Protein AF-A0A223EC20-F1 (afdb_monomer)

Solvent-accessible surface area (backbone atoms only — not comparable to full-atom values): 9822 Å² total; per-residue (Å²): 144,86,86,81,91,84,89,85,84,91,72,80,84,70,52,71,67,56,51,50,55,49,51,53,52,49,52,54,47,51,51,55,50,51,55,50,50,56,56,47,43,77,74,43,95,61,100,62,90,80,78,73,51,71,68,56,50,45,50,52,52,50,51,45,29,66,77,69,66,42,74,90,42,52,74,58,51,26,59,70,73,72,44,59,66,64,60,47,53,51,52,58,69,44,44,65,57,51,51,53,52,48,55,51,50,51,54,50,38,51,53,50,49,54,54,32,57,75,58,70,63,74,60,54,45,67,54,50,36,53,47,31,44,72,79,62,72,42,87,62,58,50,69,57,47,45,54,41,53,58,51,55,52,75,77,38,100,80,64,83,81,122

Structure (mmCIF, N/CA/C/O backbone):
data_AF-A0A223EC20-F1
#
_entry.id   AF-A0A223EC20-F1
#
loop_
_atom_site.group_PDB
_atom_site.id
_atom_site.type_symbol
_atom_site.label_atom_id
_atom_site.label_alt_id
_atom_site.label_comp_id
_atom_site.label_asym_id
_atom_site.label_entity_id
_atom_site.label_seq_id
_atom_site.pdbx_PDB_ins_code
_atom_site.Cartn_x
_atom_site.Cartn_y
_atom_site.Cartn_z
_atom_site.occupancy
_atom_site.B_iso_or_equiv
_atom_site.auth_seq_id
_atom_site.auth_comp_id
_atom_site.auth_asym_id
_atom_site.auth_atom_id
_atom_site.pdbx_PDB_model_num
ATOM 1 N N . MET A 1 1 ? -43.058 30.779 20.406 1.00 42.06 1 MET A N 1
ATOM 2 C CA . MET A 1 1 ? -41.909 30.332 21.219 1.00 42.06 1 MET A CA 1
ATOM 3 C C . MET A 1 1 ? -42.209 28.963 21.813 1.00 42.06 1 MET A C 1
ATOM 5 O O . MET A 1 1 ? -42.224 28.828 23.019 1.00 42.06 1 MET A O 1
ATOM 9 N N . GLU A 1 2 ? -42.458 27.958 20.975 1.00 39.56 2 GLU A N 1
ATOM 10 C CA . GLU A 1 2 ? -42.585 26.555 21.397 1.00 39.56 2 GLU A CA 1
ATOM 11 C C . GLU A 1 2 ? -42.243 25.707 20.169 1.00 39.56 2 GLU A C 1
ATOM 13 O O . GLU A 1 2 ? -43.101 25.468 19.323 1.00 39.56 2 GLU A O 1
ATOM 18 N N . LYS A 1 3 ? -40.950 25.419 19.981 1.00 35.94 3 LYS A N 1
ATOM 19 C CA . LYS A 1 3 ? -40.409 24.394 19.061 1.00 35.94 3 LYS A CA 1
ATOM 20 C C . LYS A 1 3 ? -38.890 24.222 19.232 1.00 35.94 3 LYS A C 1
ATOM 22 O O . LYS A 1 3 ? -38.165 23.962 18.282 1.00 35.94 3 LYS A O 1
ATOM 27 N N . GLU A 1 4 ? -38.417 24.353 20.463 1.00 43.59 4 GLU A N 1
ATOM 28 C CA . GLU A 1 4 ? -37.195 23.688 20.920 1.00 43.59 4 GLU A CA 1
ATOM 29 C C . GLU A 1 4 ? -37.656 22.565 21.862 1.00 43.59 4 GLU A C 1
ATOM 31 O O . GLU A 1 4 ? -38.749 22.669 22.410 1.00 43.59 4 GLU A O 1
ATOM 36 N N . VAL A 1 5 ? -36.845 21.522 22.069 1.00 46.66 5 VAL A N 1
ATOM 37 C CA . VAL A 1 5 ? -37.071 20.375 22.993 1.00 46.66 5 VAL A CA 1
ATOM 38 C C . VAL A 1 5 ? -37.522 19.036 22.361 1.00 46.66 5 VAL A C 1
ATOM 40 O O . VAL A 1 5 ? -38.047 18.181 23.061 1.00 46.66 5 VAL A O 1
ATOM 43 N N . GLN A 1 6 ? -37.206 18.732 21.091 1.00 40.41 6 GLN A N 1
ATOM 44 C CA . GLN A 1 6 ? -37.430 17.358 20.582 1.00 40.41 6 GLN A CA 1
ATOM 45 C C . GLN A 1 6 ? -36.296 16.679 19.796 1.00 40.41 6 GLN A C 1
ATOM 47 O O . GLN A 1 6 ? -36.569 15.709 19.103 1.00 40.41 6 GLN A O 1
ATOM 52 N N . ASP A 1 7 ? -35.034 17.092 19.961 1.00 37.34 7 ASP A N 1
ATOM 53 C CA . ASP A 1 7 ? -33.874 16.355 19.402 1.00 37.34 7 ASP A CA 1
ATOM 54 C C . ASP A 1 7 ? -32.851 15.911 20.465 1.00 37.34 7 ASP A C 1
ATOM 56 O O . ASP A 1 7 ? -31.685 15.628 20.186 1.00 37.34 7 ASP A O 1
ATOM 60 N N . ALA A 1 8 ? -33.296 15.782 21.714 1.00 45.25 8 ALA A N 1
ATOM 61 C CA . ALA A 1 8 ? -32.546 15.110 22.765 1.00 45.25 8 ALA A CA 1
ATOM 62 C C . ALA A 1 8 ? -33.248 13.791 23.099 1.00 45.25 8 ALA A C 1
ATOM 64 O O . ALA A 1 8 ? -34.252 13.810 23.794 1.00 45.25 8 ALA A O 1
ATOM 65 N N . LEU A 1 9 ? -32.747 12.673 22.561 1.00 44.28 9 LEU A N 1
ATOM 66 C CA . LEU A 1 9 ? -32.641 11.341 23.191 1.00 44.28 9 LEU A CA 1
ATOM 67 C C . LEU A 1 9 ? -32.472 10.255 22.107 1.00 44.28 9 LEU A C 1
ATOM 69 O O . LEU A 1 9 ? -33.407 9.570 21.709 1.00 44.28 9 LEU A O 1
ATOM 73 N N . SER A 1 10 ? -31.231 10.036 21.669 1.00 41.44 10 SER A N 1
ATOM 74 C CA . SER A 1 10 ? -30.819 8.728 21.141 1.00 41.44 10 SER A CA 1
ATOM 75 C C . SER A 1 10 ? -29.323 8.495 21.377 1.00 41.44 10 SER A C 1
ATOM 77 O O . SER A 1 10 ? -28.537 8.297 20.450 1.00 41.44 10 SER A O 1
ATOM 79 N N . SER A 1 11 ? -28.903 8.498 22.641 1.00 46.38 11 SER A N 1
ATOM 80 C CA . SER A 1 11 ? -27.595 7.982 23.046 1.00 46.38 11 SER A CA 1
ATOM 81 C C . SER A 1 11 ? -27.784 7.024 24.221 1.00 46.38 11 SER A C 1
ATOM 83 O O . SER A 1 11 ? -28.072 7.419 25.345 1.00 46.38 11 SER A O 1
ATOM 85 N N . LYS A 1 12 ? -27.653 5.716 23.960 1.00 53.66 12 LYS A N 1
ATOM 86 C CA . LYS A 1 12 ? -27.523 4.725 25.038 1.00 53.66 12 LYS A CA 1
ATOM 87 C C . LYS A 1 12 ? -26.340 5.138 25.930 1.00 53.66 12 LYS A C 1
ATOM 89 O O . LYS A 1 12 ? -25.293 5.474 25.362 1.00 53.66 12 LYS A O 1
ATOM 94 N N . PRO A 1 13 ? -26.454 5.089 27.270 1.00 48.38 13 PRO A N 1
ATOM 95 C CA . PRO A 1 13 ? -25.314 5.318 28.145 1.00 48.38 13 PRO A CA 1
ATOM 96 C C . PRO A 1 13 ? -24.261 4.261 27.813 1.00 48.38 13 PRO A C 1
ATOM 98 O O . PRO A 1 13 ? -24.486 3.061 27.961 1.00 48.38 13 PRO A O 1
ATOM 101 N N . GLN A 1 14 ? -23.133 4.702 27.262 1.00 57.84 14 GLN A N 1
ATOM 102 C CA . GLN A 1 14 ? -21.990 3.819 27.075 1.00 57.84 14 GLN A CA 1
ATOM 103 C C . GLN A 1 14 ? -21.495 3.465 28.468 1.00 57.84 14 GLN A C 1
ATOM 105 O O . GLN A 1 14 ? -21.199 4.381 29.240 1.00 57.84 14 GLN A O 1
ATOM 110 N N . SER A 1 15 ? -21.428 2.167 28.774 1.00 79.50 15 SER A N 1
ATOM 111 C CA . SER A 1 15 ? -20.821 1.682 30.011 1.00 79.50 15 SER A CA 1
ATOM 112 C C . SER A 1 15 ? -19.465 2.366 30.200 1.00 79.50 15 SER A C 1
ATOM 114 O O . SER A 1 15 ? -18.743 2.582 29.223 1.00 79.50 15 SER A O 1
ATOM 116 N N . VAL A 1 16 ? -19.117 2.730 31.436 1.00 82.06 16 VAL A N 1
ATOM 117 C CA . VAL A 1 16 ? -17.818 3.348 31.770 1.00 82.06 16 VAL A CA 1
ATOM 118 C C . VAL A 1 16 ? -16.665 2.531 31.175 1.00 82.06 16 VAL A C 1
ATOM 120 O O . VAL A 1 16 ? -15.701 3.080 30.649 1.00 82.06 16 VAL A O 1
ATOM 123 N N . GLU A 1 17 ? -16.830 1.212 31.143 1.00 80.56 17 GLU A N 1
ATOM 124 C CA . GLU A 1 17 ? -15.894 0.268 30.544 1.00 80.56 17 GLU A CA 1
ATOM 125 C C . GLU A 1 17 ? -15.765 0.410 29.015 1.00 80.56 17 GLU A C 1
ATOM 127 O O . GLU A 1 17 ? -14.668 0.325 28.462 1.00 80.56 17 GLU A O 1
ATOM 132 N N . ASP A 1 18 ? -16.855 0.709 28.304 1.00 80.56 18 ASP A N 1
ATOM 133 C CA . ASP A 1 18 ? -16.815 0.981 26.862 1.00 80.56 18 ASP A CA 1
ATOM 134 C C . ASP A 1 18 ? -16.141 2.319 26.546 1.00 80.56 18 ASP A C 1
ATOM 136 O O . ASP A 1 18 ? -15.468 2.450 25.518 1.00 80.56 18 ASP A O 1
ATOM 140 N N . GLN A 1 19 ? -16.323 3.318 27.411 1.00 84.94 19 GLN A N 1
ATOM 141 C CA . GLN A 1 19 ? -15.655 4.612 27.279 1.00 84.94 19 GLN A CA 1
ATOM 142 C C . GLN A 1 19 ? -14.151 4.465 27.511 1.00 84.94 19 GLN A C 1
ATOM 144 O O . GLN A 1 19 ? -13.364 4.950 26.695 1.00 84.94 19 GLN A O 1
ATOM 149 N N . LEU A 1 20 ? -13.760 3.715 28.547 1.00 85.75 20 LEU A N 1
ATOM 150 C CA . LEU A 1 20 ? -12.366 3.390 28.839 1.00 85.75 20 LEU A CA 1
ATOM 151 C C . LEU A 1 20 ? -11.711 2.678 27.651 1.00 85.75 20 LEU A C 1
ATOM 153 O O . LEU A 1 20 ? -10.692 3.134 27.138 1.00 85.75 20 LEU A O 1
ATOM 157 N N . ARG A 1 21 ? -12.363 1.646 27.104 1.00 84.19 21 ARG A N 1
ATOM 158 C CA . ARG A 1 21 ? -11.860 0.924 25.925 1.00 84.19 21 ARG A CA 1
ATOM 159 C C . ARG A 1 21 ? -11.687 1.814 24.692 1.00 84.19 21 ARG A C 1
ATOM 161 O O . ARG A 1 21 ? -10.764 1.603 23.904 1.00 84.19 21 ARG A O 1
ATOM 168 N N . LYS A 1 22 ? -12.574 2.792 24.477 1.00 85.62 22 LYS A N 1
ATOM 169 C CA . LYS A 1 22 ? -12.439 3.759 23.371 1.00 85.62 22 LYS A CA 1
ATOM 170 C C . LYS A 1 22 ? -11.290 4.731 23.606 1.00 85.62 22 LYS A C 1
ATOM 172 O O . LYS A 1 22 ? -10.543 4.996 22.666 1.00 85.62 22 LYS A O 1
ATOM 177 N N . ALA A 1 23 ? -11.135 5.227 24.830 1.00 84.88 23 ALA A N 1
ATOM 178 C CA . ALA A 1 23 ? -10.038 6.112 25.204 1.00 84.88 23 ALA A CA 1
ATOM 179 C C . ALA A 1 23 ? -8.679 5.411 25.045 1.00 84.88 23 ALA A C 1
ATOM 181 O O . ALA A 1 23 ? -7.788 5.946 24.390 1.00 84.88 23 ALA A O 1
ATOM 182 N N . GLU A 1 24 ? -8.551 4.172 25.520 1.00 87.62 24 GLU A N 1
ATOM 183 C CA . GLU A 1 24 ? -7.349 3.350 25.336 1.00 87.62 24 GLU A CA 1
ATOM 184 C C . GLU A 1 24 ? -7.022 3.129 23.854 1.00 87.62 24 GLU A C 1
ATOM 186 O O . GLU A 1 24 ? -5.873 3.269 23.431 1.00 87.62 24 GLU A O 1
ATOM 191 N N . ALA A 1 25 ? -8.032 2.817 23.035 1.00 82.81 25 ALA A N 1
ATOM 192 C CA . ALA A 1 25 ? -7.850 2.662 21.595 1.00 82.81 25 ALA A CA 1
ATOM 193 C C . ALA A 1 25 ? -7.423 3.975 20.915 1.00 82.81 25 ALA A C 1
ATOM 195 O O . ALA A 1 25 ? -6.608 3.946 19.992 1.00 82.81 25 ALA A O 1
ATOM 196 N N . ARG A 1 26 ? -7.948 5.122 21.371 1.00 84.94 26 ARG A N 1
ATOM 197 C CA . ARG A 1 26 ? -7.570 6.455 20.878 1.00 84.94 26 ARG A CA 1
ATOM 198 C C . ARG A 1 26 ? -6.120 6.781 21.203 1.00 84.94 26 ARG A C 1
ATOM 200 O O . ARG A 1 26 ? -5.406 7.194 20.294 1.00 84.94 26 ARG A O 1
ATOM 207 N N . ILE A 1 27 ? -5.704 6.588 22.456 1.00 88.94 27 ILE A N 1
ATOM 208 C CA . ILE A 1 27 ? -4.333 6.853 22.915 1.00 88.94 27 ILE A CA 1
ATOM 209 C C . ILE A 1 27 ? -3.352 6.040 22.072 1.00 88.94 27 ILE A C 1
ATOM 211 O O . ILE A 1 27 ? -2.494 6.613 21.410 1.00 88.94 27 ILE A O 1
ATOM 215 N N . LYS A 1 28 ? -3.575 4.728 21.966 1.00 88.12 28 LYS A N 1
ATOM 216 C CA . LYS A 1 28 ? -2.710 3.823 21.194 1.00 88.12 28 LYS A CA 1
ATOM 217 C C . LYS A 1 28 ? -2.627 4.179 19.711 1.00 88.12 28 LYS A C 1
ATOM 219 O O . LYS A 1 28 ? -1.567 4.061 19.101 1.00 88.12 28 LYS A O 1
ATOM 224 N N . PHE A 1 29 ? -3.741 4.595 19.108 1.00 84.62 29 PHE A N 1
ATOM 225 C CA . PHE A 1 29 ? -3.746 5.034 17.714 1.00 84.62 29 PHE A CA 1
ATOM 226 C C . PHE A 1 29 ? -2.958 6.334 17.523 1.00 84.62 29 PHE A C 1
ATOM 228 O O . PHE A 1 29 ? -2.154 6.420 16.600 1.00 84.62 29 PHE A O 1
ATOM 235 N N . LEU A 1 30 ? -3.153 7.318 18.405 1.00 85.31 30 LEU A N 1
ATOM 236 C CA . LEU A 1 30 ? -2.429 8.592 18.366 1.00 85.31 30 LEU A CA 1
ATOM 237 C C . LEU A 1 30 ? -0.928 8.418 18.614 1.00 85.31 30 LEU A C 1
ATOM 239 O O . LEU A 1 30 ? -0.119 9.067 17.959 1.00 85.31 30 LEU A O 1
ATOM 243 N N . GLU A 1 31 ? -0.543 7.533 19.531 1.00 86.19 31 GLU A N 1
ATOM 244 C CA . GLU A 1 31 ? 0.858 7.164 19.754 1.00 86.19 31 GLU A CA 1
ATOM 245 C C . GLU A 1 31 ? 1.476 6.580 18.480 1.00 86.19 31 GLU A C 1
ATOM 247 O O . GLU A 1 31 ? 2.536 7.025 18.041 1.00 86.19 31 GLU A O 1
ATOM 252 N N . ALA A 1 32 ? 0.775 5.649 17.826 1.00 80.81 32 ALA A N 1
ATOM 253 C CA . ALA A 1 32 ? 1.229 5.062 16.571 1.00 80.81 32 ALA A CA 1
ATOM 254 C C . ALA A 1 32 ? 1.321 6.098 15.431 1.00 80.81 32 ALA A C 1
ATOM 256 O O . ALA A 1 32 ? 2.245 6.030 14.615 1.00 80.81 32 ALA A O 1
ATOM 257 N N . GLU A 1 33 ? 0.379 7.043 15.366 1.00 80.81 33 GLU A N 1
ATOM 258 C CA . GLU A 1 33 ? 0.373 8.148 14.401 1.00 80.81 33 GLU A CA 1
ATOM 259 C C . GLU A 1 33 ? 1.574 9.076 14.620 1.00 80.81 33 GLU A C 1
ATOM 261 O O . GLU A 1 33 ? 2.344 9.326 13.692 1.00 80.81 33 GLU A O 1
ATOM 266 N N . ASN A 1 34 ? 1.811 9.495 15.864 1.00 81.94 34 ASN A N 1
ATOM 267 C CA . ASN A 1 34 ? 2.955 10.324 16.241 1.00 81.94 34 ASN A CA 1
ATOM 268 C C . ASN A 1 34 ? 4.293 9.638 15.947 1.00 81.94 34 ASN A C 1
ATOM 270 O O . ASN A 1 34 ? 5.218 10.275 15.442 1.00 81.94 34 ASN A O 1
ATOM 274 N N . ASP A 1 35 ? 4.410 8.339 16.220 1.00 81.62 35 ASP A N 1
ATOM 275 C CA . ASP A 1 35 ? 5.604 7.561 15.884 1.00 81.62 35 ASP A CA 1
ATOM 276 C C . ASP A 1 35 ? 5.859 7.507 14.375 1.00 81.62 35 ASP A C 1
ATOM 278 O O . ASP A 1 35 ? 7.011 7.547 13.927 1.00 81.62 35 ASP A O 1
ATOM 282 N N . PHE A 1 36 ? 4.796 7.406 13.574 1.00 76.81 36 PHE A N 1
ATOM 283 C CA . PHE A 1 36 ? 4.891 7.418 12.118 1.00 76.81 36 PHE A CA 1
ATOM 284 C C . PHE A 1 36 ? 5.339 8.791 11.600 1.00 76.81 36 PHE A C 1
ATOM 286 O O . PHE A 1 36 ? 6.290 8.873 10.820 1.00 76.81 36 PHE A O 1
ATOM 293 N N . LEU A 1 37 ? 4.727 9.868 12.097 1.00 74.12 37 LEU A N 1
ATOM 294 C CA . LEU A 1 37 ? 5.072 11.245 11.740 1.00 74.12 37 LEU A CA 1
ATOM 295 C C . LEU A 1 37 ? 6.512 11.595 12.139 1.00 74.12 37 LEU A C 1
ATOM 297 O O . LEU A 1 37 ? 7.271 12.098 11.313 1.00 74.12 37 LEU A O 1
ATOM 301 N N . LYS A 1 38 ? 6.955 11.224 13.348 1.00 76.06 38 LYS A N 1
ATOM 302 C CA . LYS A 1 38 ? 8.354 11.401 13.785 1.00 76.06 38 LYS A CA 1
ATOM 303 C C . LYS A 1 38 ? 9.350 10.709 12.850 1.00 76.06 38 LYS A C 1
ATOM 305 O O . LYS A 1 38 ? 10.433 11.237 12.607 1.00 76.06 38 LYS A O 1
ATOM 310 N N . LYS A 1 39 ? 9.012 9.529 12.316 1.00 68.62 39 LYS A N 1
ATOM 311 C CA . LYS A 1 39 ? 9.859 8.828 11.333 1.00 68.62 39 LYS A CA 1
ATOM 312 C C . LYS A 1 39 ? 9.882 9.521 9.969 1.00 68.62 39 LYS A C 1
ATOM 314 O O . LYS A 1 39 ? 10.922 9.480 9.319 1.00 68.62 39 LYS A O 1
ATOM 319 N N . GLN A 1 40 ? 8.778 10.138 9.546 1.00 65.38 40 GLN A N 1
ATOM 320 C CA . GLN A 1 40 ? 8.706 10.918 8.304 1.00 65.38 40 GLN A CA 1
ATOM 321 C C . GLN A 1 40 ? 9.551 12.197 8.403 1.00 65.38 40 GLN A C 1
ATOM 323 O O . GLN A 1 40 ? 10.390 12.435 7.539 1.00 65.38 40 GLN A O 1
ATOM 328 N N . VAL A 1 41 ? 9.420 12.954 9.498 1.00 62.28 41 VAL A N 1
ATOM 329 C CA . VAL A 1 41 ? 10.183 14.197 9.742 1.00 62.28 41 VAL A CA 1
ATOM 330 C C . VAL A 1 41 ? 11.697 13.947 9.782 1.00 62.28 41 VAL A C 1
ATOM 332 O O . VAL A 1 41 ? 12.476 14.725 9.248 1.00 62.28 41 VAL A O 1
ATOM 335 N N . ARG A 1 42 ? 12.151 12.814 10.337 1.00 59.97 42 ARG A N 1
ATOM 336 C CA . ARG A 1 42 ? 13.581 12.439 10.297 1.00 59.97 42 ARG A CA 1
ATOM 337 C C . ARG A 1 42 ? 14.115 12.190 8.881 1.00 59.97 42 ARG A C 1
ATOM 339 O O . ARG A 1 42 ? 15.322 12.249 8.684 1.00 59.97 42 ARG A O 1
ATOM 346 N N . LYS A 1 43 ? 13.246 11.852 7.923 1.00 57.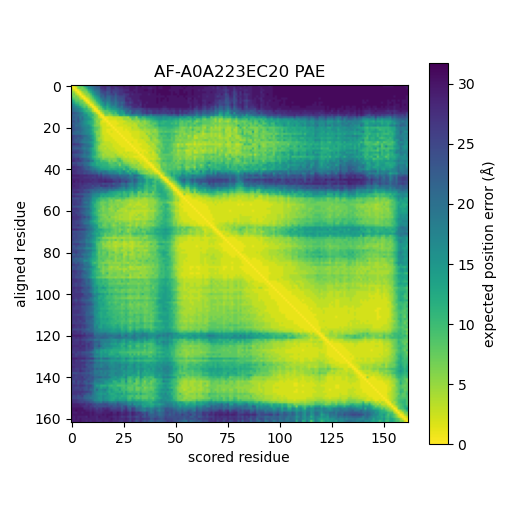16 43 LYS A N 1
ATOM 347 C CA . LYS A 1 43 ? 13.615 11.576 6.524 1.00 57.16 43 LYS A CA 1
ATOM 348 C C . LYS A 1 43 ? 13.491 12.801 5.621 1.00 57.16 43 LYS A C 1
ATOM 350 O O . LYS A 1 43 ? 14.221 12.898 4.643 1.00 57.16 43 LYS A O 1
ATOM 355 N N . ALA A 1 44 ? 12.576 13.708 5.935 1.00 52.47 44 ALA A N 1
ATOM 356 C CA . ALA A 1 44 ? 12.342 14.943 5.208 1.00 52.47 44 ALA A CA 1
ATOM 357 C C . ALA A 1 44 ? 12.404 16.080 6.227 1.00 52.47 44 ALA A C 1
ATOM 359 O O . ALA A 1 44 ? 11.454 16.267 6.979 1.00 52.47 44 ALA A O 1
ATOM 360 N N . GLY A 1 45 ? 13.527 16.797 6.298 1.00 50.47 45 GLY A N 1
ATOM 361 C CA . GLY A 1 45 ? 13.723 17.925 7.216 1.00 50.47 45 GLY A CA 1
ATOM 362 C C . GLY A 1 45 ? 12.860 19.141 6.860 1.00 50.47 45 GLY A C 1
ATOM 363 O O . GLY A 1 45 ? 13.399 20.193 6.543 1.00 50.47 45 GLY A O 1
ATOM 364 N N . VAL A 1 46 ? 11.534 18.983 6.844 1.00 47.16 46 VAL A N 1
ATOM 365 C CA . VAL A 1 46 ? 10.558 20.013 6.478 1.00 47.16 46 VAL A CA 1
ATOM 366 C C . VAL A 1 46 ? 9.350 19.931 7.412 1.00 47.16 46 VAL A C 1
ATOM 368 O O . VAL A 1 46 ? 8.692 18.896 7.520 1.00 47.16 46 VAL A O 1
ATOM 371 N N . GLU A 1 47 ? 9.054 21.054 8.060 1.00 47.03 47 GLU A N 1
ATOM 372 C CA . GLU A 1 47 ? 7.866 21.296 8.877 1.00 47.03 47 GLU A CA 1
ATOM 373 C C . GLU A 1 47 ? 6.681 21.645 7.966 1.00 47.03 47 GLU A C 1
ATOM 375 O O . GLU A 1 47 ? 6.362 22.807 7.755 1.00 47.03 47 GLU A O 1
ATOM 380 N N . ASN A 1 48 ? 6.042 20.642 7.370 1.00 48.72 48 ASN A N 1
ATOM 381 C CA . ASN A 1 48 ? 4.741 20.817 6.722 1.00 48.72 48 ASN A CA 1
ATOM 382 C C . ASN A 1 48 ? 3.742 19.846 7.352 1.00 48.72 48 ASN A C 1
ATOM 384 O O . ASN A 1 48 ? 4.123 18.739 7.737 1.00 48.72 48 ASN A O 1
ATOM 388 N N . GLU A 1 49 ? 2.468 20.241 7.439 1.00 53.62 49 GLU A N 1
ATOM 389 C CA . GLU A 1 49 ? 1.375 19.349 7.837 1.00 53.62 49 GLU A CA 1
ATOM 390 C C . GLU A 1 49 ? 1.383 18.102 6.941 1.00 53.62 49 GLU A C 1
ATOM 392 O O . GLU A 1 49 ? 1.044 18.143 5.757 1.00 53.62 49 GLU A O 1
ATOM 397 N N . ILE A 1 50 ? 1.832 16.977 7.497 1.00 58.38 50 ILE A N 1
ATOM 398 C CA . ILE A 1 50 ? 1.940 15.714 6.770 1.00 58.38 50 ILE A CA 1
ATOM 399 C C . ILE A 1 50 ? 0.523 15.168 6.589 1.00 58.38 50 ILE A C 1
ATOM 401 O O . ILE A 1 50 ? -0.020 14.486 7.459 1.00 58.38 50 ILE A O 1
ATOM 405 N N . ILE A 1 51 ? -0.092 15.465 5.446 1.00 63.84 51 ILE A N 1
ATOM 406 C CA . ILE A 1 51 ? -1.365 14.859 5.058 1.00 63.84 51 ILE A CA 1
ATOM 407 C C . ILE A 1 51 ? -1.097 13.394 4.704 1.00 63.84 51 ILE A C 1
ATOM 409 O O . ILE A 1 51 ? -0.559 13.086 3.641 1.00 63.84 51 ILE A O 1
ATOM 413 N N . LEU A 1 52 ? -1.483 12.482 5.600 1.00 67.62 52 LEU A N 1
ATOM 414 C CA . LEU A 1 52 ? -1.380 11.044 5.355 1.00 67.62 52 LEU A CA 1
ATOM 415 C C . LEU A 1 52 ? -2.291 10.619 4.200 1.00 67.62 52 LEU A C 1
ATOM 417 O O . LEU A 1 52 ? -3.500 10.884 4.202 1.00 67.62 52 LEU A O 1
ATOM 421 N N . ILE A 1 53 ? -1.724 9.876 3.252 1.00 82.25 53 ILE A N 1
ATOM 422 C CA . ILE A 1 53 ? -2.466 9.260 2.151 1.00 82.25 53 ILE A CA 1
ATOM 423 C C . ILE A 1 53 ? -3.393 8.182 2.734 1.00 82.25 53 ILE A C 1
ATOM 425 O O . ILE A 1 53 ? -3.059 7.514 3.714 1.00 82.25 53 ILE A O 1
ATOM 429 N N . ALA A 1 54 ? -4.562 7.955 2.124 1.00 80.69 54 ALA A N 1
ATOM 430 C CA . ALA A 1 54 ? -5.530 6.952 2.590 1.00 80.69 54 ALA A CA 1
ATOM 431 C C . ALA A 1 54 ? -4.897 5.564 2.840 1.00 80.69 54 ALA A C 1
ATOM 433 O O . ALA A 1 54 ? -5.197 4.914 3.838 1.00 80.69 54 ALA A O 1
ATOM 434 N N . THR A 1 55 ? -3.960 5.143 1.986 1.00 85.94 55 THR A N 1
ATOM 435 C CA . THR A 1 55 ? -3.197 3.893 2.136 1.00 85.94 55 THR A CA 1
ATOM 436 C C . THR A 1 55 ? -2.368 3.851 3.423 1.00 85.94 55 THR A C 1
ATOM 438 O O . THR A 1 55 ? -2.327 2.820 4.093 1.00 85.94 55 THR A O 1
ATOM 441 N N . GLU A 1 56 ? -1.729 4.963 3.789 1.00 87.06 56 GLU A N 1
ATOM 442 C CA . GLU A 1 56 ? -0.925 5.077 5.012 1.00 87.06 56 GLU A CA 1
ATOM 443 C C . GLU A 1 56 ? -1.820 5.019 6.250 1.00 87.06 56 GLU A C 1
ATOM 445 O O . GLU A 1 56 ? -1.506 4.318 7.213 1.00 87.06 56 GLU A O 1
ATOM 450 N N . LYS A 1 57 ? -2.991 5.664 6.188 1.00 89.44 57 LYS A N 1
ATOM 451 C CA . LYS A 1 57 ? -4.013 5.577 7.238 1.00 89.44 57 LYS A CA 1
ATOM 452 C C . LYS A 1 57 ? -4.484 4.137 7.445 1.00 89.44 57 LYS A C 1
ATOM 454 O O . LYS A 1 57 ? -4.549 3.675 8.582 1.00 89.44 57 LYS A O 1
ATOM 459 N N . PHE A 1 58 ? -4.770 3.397 6.371 1.00 92.06 58 PHE A N 1
ATOM 460 C CA . PHE A 1 58 ? -5.168 1.987 6.479 1.00 92.06 58 PHE A CA 1
ATOM 461 C C . PHE A 1 58 ? -4.063 1.114 7.074 1.00 92.06 58 PHE A C 1
ATOM 463 O O . PHE A 1 58 ? -4.342 0.292 7.948 1.00 92.06 58 PHE A O 1
ATOM 470 N N . TYR A 1 59 ? -2.812 1.333 6.663 1.00 90.88 59 TYR A N 1
ATOM 471 C CA . TYR A 1 59 ? -1.665 0.642 7.243 1.00 90.88 59 TYR A CA 1
ATOM 472 C C . TYR A 1 59 ? -1.536 0.912 8.748 1.00 90.88 59 TYR A C 1
ATOM 474 O O . TYR A 1 59 ? -1.328 -0.017 9.529 1.00 90.88 59 TYR A O 1
ATOM 482 N N . LEU A 1 60 ? -1.704 2.168 9.170 1.00 90.44 60 LEU A N 1
ATOM 483 C CA . LEU A 1 60 ? -1.626 2.558 10.574 1.00 90.44 60 LEU A CA 1
ATOM 484 C C . LEU A 1 60 ? -2.742 1.928 11.418 1.00 90.44 60 LEU A C 1
ATOM 486 O O . LEU A 1 60 ? -2.472 1.415 12.507 1.00 90.44 60 LEU A O 1
ATOM 490 N N . ILE A 1 61 ? -3.975 1.921 10.900 1.00 90.44 61 ILE A N 1
ATOM 491 C CA . ILE A 1 61 ? -5.122 1.257 11.533 1.00 90.44 61 ILE A CA 1
ATOM 492 C C . ILE A 1 61 ? -4.820 -0.234 11.711 1.00 90.44 61 ILE A C 1
ATOM 494 O O . ILE A 1 61 ? -4.911 -0.752 12.825 1.00 90.44 61 ILE A O 1
ATOM 498 N N . GLU A 1 62 ? -4.399 -0.913 10.643 1.00 92.56 62 GLU A N 1
ATOM 499 C CA . GLU A 1 62 ? -4.110 -2.348 10.671 1.00 92.56 62 GLU A CA 1
ATOM 500 C C . GLU A 1 62 ? -2.974 -2.688 11.640 1.00 92.56 62 GLU A C 1
ATOM 502 O O . GLU A 1 62 ? -3.093 -3.599 12.461 1.00 92.56 62 GLU A O 1
ATOM 507 N N . ARG A 1 63 ? -1.882 -1.919 11.601 1.00 90.62 63 ARG A N 1
ATOM 508 C CA . ARG A 1 63 ? -0.743 -2.089 12.507 1.00 90.62 63 ARG A CA 1
ATOM 509 C C . ARG A 1 63 ? -1.161 -1.920 13.967 1.00 90.62 63 ARG A C 1
ATOM 511 O O . ARG A 1 63 ? -0.807 -2.752 14.801 1.00 90.62 63 ARG A O 1
ATOM 518 N N . THR A 1 64 ? -1.940 -0.882 14.265 1.00 89.06 64 THR A N 1
ATOM 519 C CA . THR A 1 64 ? -2.455 -0.612 15.616 1.00 89.06 64 THR A CA 1
ATOM 520 C C . THR A 1 64 ? -3.337 -1.756 16.112 1.00 89.06 64 THR A C 1
ATOM 522 O O . THR A 1 64 ? -3.182 -2.191 17.254 1.00 89.06 64 THR A O 1
ATOM 525 N N . ILE A 1 65 ? -4.222 -2.283 15.258 1.00 90.75 65 ILE A N 1
ATOM 526 C CA . ILE A 1 65 ? -5.098 -3.415 15.593 1.00 90.75 65 ILE A CA 1
ATOM 527 C C . ILE A 1 65 ? -4.285 -4.678 15.873 1.00 90.75 65 ILE A C 1
ATOM 529 O O . ILE A 1 65 ? -4.584 -5.370 16.846 1.00 90.75 65 ILE A O 1
ATOM 533 N N . ARG A 1 66 ? -3.268 -4.978 15.055 1.00 89.19 66 ARG A N 1
ATOM 534 C CA . ARG A 1 66 ? -2.429 -6.175 15.226 1.00 89.19 66 ARG A CA 1
ATOM 535 C C . ARG A 1 66 ? -1.624 -6.141 16.518 1.00 89.19 66 ARG A C 1
ATOM 537 O O . ARG A 1 66 ? -1.648 -7.117 17.257 1.00 89.19 66 ARG A O 1
ATOM 544 N N . ILE A 1 67 ? -0.954 -5.023 16.799 1.00 88.94 67 ILE A N 1
ATOM 545 C CA . ILE A 1 67 ? -0.090 -4.878 17.983 1.00 88.94 67 ILE A CA 1
ATOM 546 C C . ILE A 1 67 ? -0.920 -4.903 19.268 1.00 88.94 67 ILE A C 1
ATOM 548 O O . ILE A 1 67 ? -0.569 -5.581 20.226 1.00 88.94 67 ILE A O 1
ATOM 552 N N . ASN A 1 68 ? -2.044 -4.186 19.283 1.00 86.69 68 ASN A N 1
ATOM 553 C CA . ASN A 1 68 ? -2.825 -3.971 20.501 1.00 86.69 68 ASN A CA 1
ATOM 554 C C . ASN A 1 68 ? -4.041 -4.899 20.633 1.00 86.69 68 ASN A C 1
ATOM 556 O O . ASN A 1 68 ? -4.831 -4.737 21.559 1.00 86.69 68 ASN A O 1
ATOM 560 N N . GLN A 1 69 ? -4.225 -5.827 19.689 1.00 86.38 69 GLN A N 1
ATOM 561 C CA . GLN A 1 69 ? -5.347 -6.772 19.626 1.00 86.38 69 GLN A CA 1
ATOM 562 C C . GLN A 1 69 ? -6.739 -6.102 19.657 1.00 86.38 69 GLN A C 1
ATOM 564 O O . GLN A 1 69 ? -7.734 -6.676 20.102 1.00 86.38 69 GLN A O 1
ATOM 569 N N . LEU A 1 70 ? -6.850 -4.887 19.109 1.00 84.62 70 LEU A N 1
ATOM 570 C CA . LEU A 1 70 ? -8.056 -4.046 19.152 1.00 84.62 70 LEU A CA 1
ATOM 571 C C . LEU A 1 70 ? -9.080 -4.390 18.052 1.00 84.62 70 LEU A C 1
ATOM 573 O O . LEU A 1 70 ? -9.664 -3.503 17.429 1.00 84.62 70 LEU A O 1
ATOM 577 N N . LYS A 1 71 ? -9.346 -5.681 17.808 1.00 80.88 71 LYS A N 1
ATOM 578 C CA . LYS A 1 71 ? -10.220 -6.147 16.704 1.00 80.88 71 LYS A CA 1
ATOM 579 C C . LYS A 1 71 ? -11.628 -5.537 16.737 1.00 80.88 71 LYS A C 1
ATOM 581 O O . LYS A 1 71 ? -12.226 -5.282 15.698 1.00 80.88 71 LYS A O 1
ATOM 586 N N . LYS A 1 72 ? -12.156 -5.260 17.934 1.00 84.88 72 LYS A N 1
ATOM 587 C CA . LYS A 1 72 ? -13.491 -4.662 18.126 1.00 84.88 72 LYS A CA 1
ATOM 588 C C . LYS A 1 72 ? -13.524 -3.140 17.896 1.00 84.88 72 LYS A C 1
ATOM 590 O O . LYS A 1 72 ? -14.606 -2.563 17.873 1.00 84.88 72 LYS A O 1
ATOM 595 N N . ALA A 1 73 ? -12.374 -2.483 17.724 1.00 88.06 73 ALA A N 1
ATOM 596 C CA . ALA A 1 73 ? -12.271 -1.026 17.615 1.00 88.06 73 ALA A CA 1
ATOM 597 C C . ALA A 1 73 ? -12.184 -0.505 16.168 1.00 88.06 73 ALA A C 1
ATOM 599 O O . ALA A 1 73 ? -12.138 0.707 15.979 1.00 88.06 73 ALA A O 1
ATOM 600 N N . VAL A 1 74 ? -12.216 -1.372 15.144 1.00 89.56 74 VAL A N 1
ATOM 601 C CA . VAL A 1 74 ? -12.074 -0.989 13.719 1.00 89.56 74 VAL A CA 1
ATOM 602 C C . VAL A 1 74 ? -12.982 0.185 13.348 1.00 89.56 74 VAL A C 1
ATOM 604 O O . VAL A 1 74 ?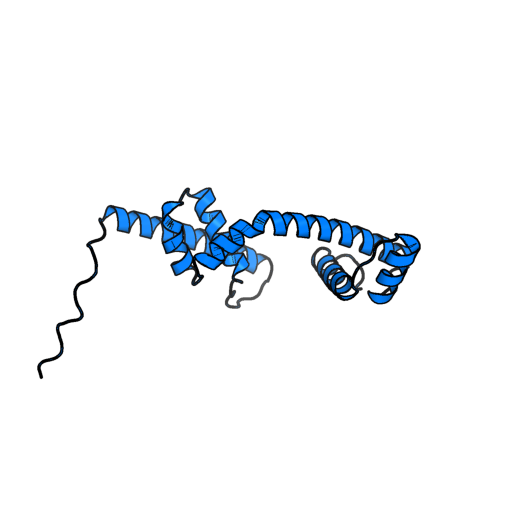 -12.526 1.185 12.804 1.00 89.56 74 VAL A O 1
ATOM 607 N N . SER A 1 75 ? -14.269 0.114 13.703 1.00 88.94 75 SER A N 1
ATOM 608 C CA . SER A 1 75 ? -15.219 1.182 13.376 1.00 88.94 75 SER A CA 1
ATOM 609 C C . SER A 1 75 ? -14.886 2.516 14.039 1.00 88.94 75 SER A C 1
ATOM 611 O O . SER A 1 75 ? -15.248 3.555 13.493 1.00 88.94 75 SER A O 1
ATOM 613 N N . TYR A 1 76 ? -14.281 2.490 15.223 1.00 88.69 76 TYR A N 1
ATOM 614 C CA . TYR A 1 76 ? -13.863 3.693 15.928 1.00 88.69 76 TYR A CA 1
ATOM 615 C C . TYR A 1 76 ? -12.596 4.265 15.285 1.00 88.69 76 TYR A C 1
ATOM 617 O O . TYR A 1 76 ? -12.570 5.446 14.961 1.00 88.69 76 TYR A O 1
ATOM 625 N N . LEU A 1 77 ? -11.614 3.414 14.979 1.00 88.81 77 LEU A N 1
ATOM 626 C CA . LEU A 1 77 ? -10.357 3.799 14.330 1.00 88.81 77 LEU A CA 1
ATOM 627 C C . LEU A 1 77 ? -10.558 4.359 12.913 1.00 88.81 77 LEU A C 1
ATOM 629 O O . LEU A 1 77 ? -9.938 5.356 12.559 1.00 88.81 77 LEU A O 1
ATOM 633 N N . CYS A 1 78 ? -11.461 3.790 12.109 1.00 91.00 78 CYS A N 1
ATOM 634 C CA . CYS A 1 78 ? -11.766 4.343 10.784 1.00 91.00 78 CYS A CA 1
ATOM 635 C C . CYS A 1 78 ? -12.397 5.740 10.876 1.00 91.00 78 CYS A C 1
ATOM 637 O O . CYS A 1 78 ? -11.992 6.640 10.143 1.00 91.00 78 CYS A O 1
ATOM 639 N N . LYS A 1 79 ? -13.344 5.943 11.808 1.00 90.12 79 LYS A N 1
ATOM 640 C CA . LYS A 1 79 ? -13.933 7.270 12.068 1.00 90.12 79 LYS A CA 1
ATOM 641 C C . LYS A 1 79 ? -12.861 8.269 12.490 1.00 90.12 79 LYS A C 1
ATOM 643 O O . LYS A 1 79 ? -12.869 9.405 12.039 1.00 90.12 79 LYS A O 1
ATOM 648 N N . LEU A 1 80 ? -11.934 7.811 13.321 1.00 87.69 80 LEU A N 1
ATOM 649 C CA . LEU A 1 80 ? -10.849 8.607 13.858 1.00 87.69 80 LEU A CA 1
ATOM 650 C C . LEU A 1 80 ? -9.855 9.081 12.796 1.00 87.69 80 LEU A C 1
ATOM 652 O O . LEU A 1 80 ? -9.440 10.232 12.813 1.00 87.69 80 LEU A O 1
ATOM 656 N N . ALA A 1 81 ? -9.510 8.203 11.856 1.00 86.31 81 ALA A N 1
ATOM 657 C CA . ALA A 1 81 ? -8.617 8.510 10.742 1.00 86.31 81 ALA A CA 1
ATOM 658 C C . ALA A 1 81 ? -9.313 9.261 9.583 1.00 86.31 81 ALA A C 1
ATOM 660 O O . ALA A 1 81 ? -8.660 9.638 8.602 1.00 86.31 81 ALA A O 1
ATOM 661 N N . GLY A 1 82 ? -10.636 9.450 9.659 1.00 89.19 82 GLY A N 1
ATOM 662 C CA . GLY A 1 82 ? -11.438 10.079 8.608 1.00 89.19 82 GLY A CA 1
ATOM 663 C C . GLY A 1 82 ? -11.564 9.228 7.340 1.00 89.19 82 GLY A C 1
ATOM 664 O O . GLY A 1 82 ? -11.583 9.770 6.240 1.00 89.19 82 GLY A O 1
ATOM 665 N N . VAL A 1 83 ? -11.602 7.897 7.471 1.00 92.06 83 VAL A N 1
ATOM 666 C CA . VAL A 1 83 ? -11.731 6.960 6.340 1.00 92.06 83 VAL A CA 1
ATOM 667 C C . VAL A 1 83 ? -12.986 6.100 6.461 1.00 92.06 83 VAL A C 1
ATOM 669 O O . VAL A 1 83 ? -13.477 5.815 7.557 1.00 92.06 83 VAL A O 1
ATOM 672 N N . SER A 1 84 ? -13.512 5.646 5.322 1.00 93.69 84 SER A N 1
ATOM 673 C CA . SER A 1 84 ? -14.664 4.745 5.314 1.00 93.69 84 SER A CA 1
ATOM 674 C C . SER A 1 84 ? -14.267 3.332 5.773 1.00 93.69 84 SER A C 1
ATOM 676 O O . SER A 1 84 ? -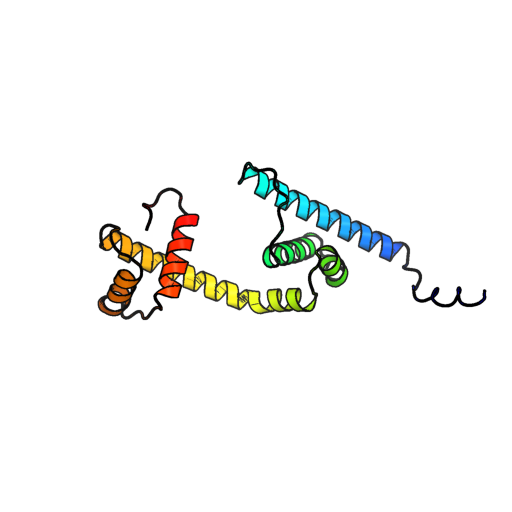13.151 2.861 5.534 1.00 93.69 84 SER A O 1
ATOM 678 N N . ARG A 1 85 ? -15.202 2.630 6.427 1.00 93.56 85 ARG A N 1
ATOM 679 C CA . ARG A 1 85 ? -14.994 1.230 6.835 1.00 93.56 85 ARG A CA 1
ATOM 680 C C . ARG A 1 85 ? -14.900 0.291 5.636 1.00 93.56 85 ARG A C 1
ATOM 682 O O . ARG A 1 85 ? -14.089 -0.627 5.670 1.00 93.56 85 ARG A O 1
ATOM 689 N N . SER A 1 86 ? -15.718 0.509 4.605 1.00 93.62 86 SER A N 1
ATOM 690 C CA . SER A 1 86 ? -15.699 -0.313 3.390 1.00 93.62 86 SER A CA 1
ATOM 691 C C . SER A 1 86 ? -14.335 -0.233 2.715 1.00 93.62 86 SER A C 1
ATOM 693 O O . SER A 1 86 ? -13.713 -1.266 2.507 1.00 93.62 86 SER A O 1
ATOM 695 N N . SER A 1 87 ? -13.794 0.975 2.531 1.00 92.75 87 SER A N 1
ATOM 696 C CA . SER A 1 87 ? -12.471 1.165 1.928 1.00 92.75 87 SER A CA 1
ATOM 697 C C . SER A 1 87 ? -11.346 0.488 2.718 1.00 92.75 87 SER A C 1
ATOM 699 O O . SER A 1 87 ? -10.415 -0.035 2.113 1.00 92.75 87 SER A O 1
ATOM 701 N N . TYR A 1 88 ? -11.427 0.451 4.055 1.00 94.31 88 TYR A N 1
ATOM 702 C CA . TYR A 1 88 ? -10.464 -0.296 4.873 1.00 94.31 88 TYR A CA 1
ATOM 703 C C . TYR A 1 88 ? -10.530 -1.807 4.602 1.00 94.31 88 TYR A C 1
ATOM 705 O O . TYR A 1 88 ? -9.494 -2.442 4.400 1.00 94.31 88 TYR A O 1
ATOM 713 N N . TYR A 1 89 ? -11.729 -2.390 4.549 1.00 94.62 89 TYR A N 1
ATOM 714 C CA . TYR A 1 89 ? -11.881 -3.817 4.253 1.00 94.62 89 TYR A CA 1
ATOM 715 C C . TYR A 1 89 ? -11.541 -4.163 2.797 1.00 94.62 89 TYR A C 1
ATOM 717 O O . TYR A 1 89 ? -10.938 -5.208 2.557 1.00 94.62 89 TYR A O 1
ATOM 725 N N . ASP A 1 90 ? -11.834 -3.283 1.840 1.00 94.50 90 ASP A N 1
ATOM 726 C CA . ASP A 1 90 ? -11.401 -3.432 0.445 1.00 94.50 90 ASP A CA 1
ATOM 727 C C . ASP A 1 90 ? -9.873 -3.403 0.344 1.00 94.50 90 ASP A C 1
ATOM 729 O O . ASP A 1 90 ? -9.262 -4.241 -0.328 1.00 94.50 90 ASP A O 1
ATOM 733 N N . TRP A 1 91 ? -9.232 -2.489 1.081 1.00 95.06 91 TRP A N 1
ATOM 734 C CA . TRP A 1 91 ? -7.781 -2.449 1.198 1.00 95.06 91 TRP A CA 1
ATOM 735 C C . TRP A 1 91 ? -7.239 -3.746 1.808 1.00 95.06 91 TRP A C 1
ATOM 737 O O . TRP A 1 91 ? -6.270 -4.288 1.280 1.00 95.06 91 TRP A O 1
ATOM 747 N N . LEU A 1 92 ? -7.861 -4.306 2.847 1.00 93.06 92 LEU A N 1
ATOM 748 C 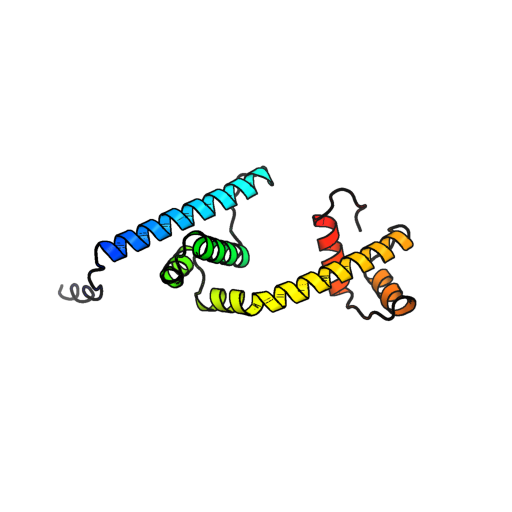CA . LEU A 1 92 ? -7.447 -5.602 3.398 1.00 93.06 92 LEU A CA 1
ATOM 749 C C . LEU A 1 92 ? -7.599 -6.744 2.390 1.00 93.06 92 LEU A C 1
ATOM 751 O O . LEU A 1 92 ? -6.667 -7.525 2.206 1.00 93.06 92 LEU A O 1
ATOM 755 N N . LYS A 1 93 ? -8.739 -6.822 1.700 1.00 94.69 93 LYS A N 1
ATOM 756 C CA . LYS A 1 93 ? -9.020 -7.871 0.711 1.00 94.69 93 LYS A CA 1
ATOM 757 C C . LYS A 1 93 ? -8.021 -7.847 -0.444 1.00 94.69 93 LYS A C 1
ATOM 759 O O . LYS A 1 93 ? -7.577 -8.896 -0.895 1.00 94.69 93 LYS A O 1
ATOM 764 N N . ALA A 1 94 ? -7.633 -6.657 -0.893 1.00 92.88 94 ALA A N 1
ATOM 765 C CA . ALA A 1 94 ? -6.673 -6.489 -1.977 1.00 92.88 94 ALA A CA 1
ATOM 766 C C . ALA A 1 94 ? -5.201 -6.678 -1.548 1.00 92.88 94 ALA A C 1
ATOM 768 O O . ALA A 1 94 ? -4.310 -6.478 -2.371 1.00 92.88 94 ALA A O 1
ATOM 769 N N . ALA A 1 95 ? -4.907 -7.033 -0.290 1.00 90.94 95 ALA A N 1
ATOM 770 C CA . ALA A 1 95 ? -3.530 -7.161 0.199 1.00 90.94 95 ALA A CA 1
ATOM 771 C C . ALA A 1 95 ? -2.712 -8.215 -0.561 1.00 90.94 95 ALA A C 1
ATOM 773 O O . ALA A 1 95 ? -1.606 -7.911 -1.001 1.00 90.94 95 ALA A O 1
ATOM 774 N N . SER A 1 96 ? -3.270 -9.408 -0.779 1.00 90.94 96 SER A N 1
ATOM 775 C CA . SER A 1 96 ? -2.594 -10.488 -1.512 1.00 90.94 96 SER A CA 1
ATOM 776 C C . SER A 1 96 ? -2.325 -10.110 -2.969 1.00 90.94 96 SER A C 1
ATOM 778 O O . SER A 1 96 ? -1.227 -10.315 -3.479 1.00 90.94 96 SER A O 1
ATOM 780 N N . THR A 1 97 ? -3.303 -9.490 -3.632 1.00 93.62 97 THR A N 1
ATOM 781 C CA . THR A 1 97 ? -3.154 -8.987 -5.001 1.00 93.62 97 THR A CA 1
ATOM 782 C C . THR A 1 97 ? -2.078 -7.909 -5.083 1.00 93.62 97 THR A C 1
ATOM 784 O O . THR A 1 97 ? -1.244 -7.959 -5.981 1.00 93.62 97 THR A O 1
ATOM 787 N N . ARG A 1 98 ? -2.044 -6.961 -4.134 1.00 91.12 98 ARG A N 1
ATOM 788 C CA . ARG A 1 98 ? -0.984 -5.942 -4.080 1.00 91.12 98 ARG A CA 1
ATOM 789 C C . ARG A 1 98 ? 0.395 -6.566 -3.907 1.00 91.12 98 ARG A C 1
ATOM 791 O O . ARG A 1 98 ? 1.322 -6.122 -4.570 1.00 91.12 98 ARG A O 1
ATOM 798 N N . GLU A 1 99 ? 0.527 -7.577 -3.052 1.00 91.00 99 GLU A N 1
ATOM 799 C CA . GLU A 1 99 ? 1.798 -8.277 -2.845 1.00 91.00 99 GLU A CA 1
ATOM 800 C C . GLU A 1 99 ? 2.262 -9.002 -4.117 1.00 91.00 99 GLU A C 1
ATOM 802 O O . GLU A 1 99 ? 3.422 -8.880 -4.502 1.00 91.00 99 GLU A O 1
ATOM 807 N N . LEU A 1 100 ? 1.358 -9.701 -4.809 1.00 92.88 100 LEU A N 1
ATOM 808 C CA . LEU A 1 100 ? 1.648 -10.347 -6.093 1.00 92.88 100 LEU A CA 1
ATOM 809 C C . LEU A 1 100 ? 2.082 -9.335 -7.158 1.00 92.88 100 LEU A C 1
ATOM 811 O O . LEU A 1 100 ? 3.107 -9.525 -7.809 1.00 92.88 100 LEU A O 1
ATOM 815 N N . CYS A 1 101 ? 1.334 -8.239 -7.312 1.00 90.44 101 CYS A N 1
ATOM 816 C CA . CYS A 1 101 ? 1.689 -7.181 -8.254 1.00 90.44 101 CYS A CA 1
ATOM 817 C C . CYS A 1 101 ? 3.028 -6.528 -7.906 1.00 90.44 101 CYS A C 1
ATOM 819 O O . CYS A 1 101 ? 3.801 -6.236 -8.808 1.00 90.44 101 CYS A O 1
ATOM 821 N N . GLN A 1 102 ? 3.313 -6.322 -6.619 1.00 91.19 102 GLN A N 1
ATOM 822 C CA . GLN A 1 102 ? 4.578 -5.761 -6.158 1.00 91.19 102 GLN A CA 1
ATOM 823 C C . GLN A 1 102 ? 5.749 -6.694 -6.485 1.00 91.19 102 GLN A C 1
ATOM 825 O O . GLN A 1 102 ? 6.725 -6.232 -7.059 1.00 91.19 102 GLN A O 1
ATOM 830 N N . LYS A 1 103 ? 5.630 -7.999 -6.206 1.00 92.81 103 LYS A N 1
ATOM 831 C CA . LYS A 1 103 ? 6.659 -8.990 -6.567 1.00 92.81 103 LYS A CA 1
ATOM 832 C C . LYS A 1 103 ? 6.920 -9.006 -8.071 1.00 92.81 103 LYS A C 1
ATOM 834 O O . LYS A 1 103 ? 8.072 -9.010 -8.487 1.00 92.81 103 LYS A O 1
ATOM 839 N N . GLN A 1 104 ? 5.861 -8.973 -8.881 1.00 92.19 104 GLN A N 1
ATOM 840 C CA . GLN A 1 104 ? 6.013 -8.895 -10.333 1.00 92.19 104 GLN A CA 1
ATOM 841 C C . GLN A 1 104 ? 6.681 -7.585 -10.764 1.00 92.19 104 GLN A C 1
ATOM 843 O O . GLN A 1 104 ? 7.566 -7.603 -11.609 1.00 92.19 104 GLN A O 1
ATOM 848 N N . ASP A 1 105 ? 6.278 -6.457 -10.178 1.00 92.94 105 ASP A N 1
ATOM 849 C CA . ASP A 1 105 ? 6.882 -5.156 -10.462 1.00 92.94 105 ASP A CA 1
ATOM 850 C C . ASP A 1 105 ? 8.373 -5.130 -10.083 1.00 92.94 105 ASP A C 1
ATOM 852 O O . ASP A 1 105 ? 9.152 -4.483 -10.776 1.00 92.94 105 ASP A O 1
ATOM 856 N N . ASP A 1 106 ? 8.780 -5.832 -9.024 1.00 91.75 106 ASP A N 1
ATOM 857 C CA . ASP A 1 106 ? 10.178 -5.910 -8.590 1.00 91.75 106 ASP A CA 1
ATOM 858 C C . ASP A 1 106 ? 11.027 -6.752 -9.565 1.00 91.75 106 ASP A C 1
ATOM 860 O O . ASP A 1 106 ? 12.110 -6.313 -9.959 1.00 91.75 106 ASP A O 1
ATOM 864 N N . LEU A 1 107 ? 10.500 -7.883 -10.055 1.00 92.31 107 LEU A N 1
ATOM 865 C CA . LEU A 1 107 ? 11.128 -8.672 -11.131 1.00 92.31 107 LEU A CA 1
ATOM 866 C C . LEU A 1 107 ? 11.238 -7.871 -12.437 1.00 92.31 107 LEU A C 1
ATOM 868 O O . LEU A 1 107 ? 12.273 -7.858 -13.102 1.00 92.31 107 LEU A O 1
ATOM 872 N N . ASP A 1 108 ? 10.169 -7.161 -12.795 1.00 92.62 108 ASP A N 1
ATOM 873 C CA . ASP A 1 108 ? 10.131 -6.321 -13.988 1.00 92.62 108 ASP A CA 1
ATOM 874 C C . ASP A 1 108 ? 11.149 -5.169 -13.897 1.00 92.62 108 ASP A C 1
ATOM 876 O O . ASP A 1 108 ? 11.789 -4.821 -14.891 1.00 92.62 108 ASP A O 1
ATOM 880 N N . ILE A 1 109 ? 11.325 -4.578 -12.709 1.00 92.50 109 ILE A N 1
ATOM 881 C CA . ILE A 1 109 ? 12.343 -3.549 -12.450 1.00 92.50 109 ILE A CA 1
ATOM 882 C C . ILE A 1 109 ? 13.749 -4.112 -12.637 1.00 92.50 109 ILE A C 1
ATOM 884 O O . ILE A 1 109 ? 14.587 -3.437 -13.233 1.00 92.50 109 ILE A O 1
ATOM 888 N N . GLU A 1 110 ? 14.022 -5.317 -12.141 1.00 92.00 110 GLU A N 1
ATOM 889 C CA . GLU A 1 110 ? 15.325 -5.965 -12.304 1.00 92.00 110 GLU A CA 1
ATOM 890 C C . GLU A 1 110 ? 15.658 -6.183 -13.784 1.00 92.00 110 GLU A C 1
ATOM 892 O O . GLU A 1 110 ? 16.738 -5.808 -14.246 1.00 92.00 110 GLU A O 1
ATOM 897 N N . LEU A 1 111 ? 14.693 -6.674 -14.564 1.00 91.31 111 LEU A N 1
ATOM 898 C CA . LEU A 1 111 ? 14.855 -6.832 -16.007 1.00 91.31 111 LEU A CA 1
ATOM 899 C C . LEU A 1 111 ? 15.102 -5.486 -16.711 1.00 91.31 111 LEU A C 1
ATOM 901 O O . LEU A 1 111 ? 16.015 -5.371 -17.530 1.00 91.31 111 LEU A O 1
ATOM 905 N N . ILE A 1 112 ? 14.335 -4.448 -16.363 1.00 91.00 112 ILE A N 1
ATOM 906 C CA . ILE A 1 112 ? 14.525 -3.092 -16.901 1.00 91.00 112 ILE A CA 1
ATOM 907 C C . ILE A 1 112 ? 15.927 -2.559 -16.570 1.00 91.00 112 ILE A C 1
ATOM 909 O O . ILE A 1 112 ? 16.577 -1.988 -17.446 1.00 91.00 112 ILE A O 1
ATOM 913 N N . LYS A 1 113 ? 16.416 -2.765 -15.339 1.00 90.25 113 LYS A N 1
ATOM 914 C CA . LYS A 1 113 ? 17.770 -2.368 -14.919 1.00 90.25 113 LYS A CA 1
ATOM 915 C C . LYS A 1 113 ? 18.837 -3.083 -15.749 1.00 90.25 113 LYS A C 1
ATOM 917 O O . LYS A 1 113 ? 19.737 -2.424 -16.263 1.00 90.25 113 LYS A O 1
ATOM 922 N N . ASN A 1 114 ? 18.706 -4.393 -15.949 1.00 89.62 114 ASN A N 1
ATOM 923 C CA . ASN A 1 114 ? 19.648 -5.173 -16.756 1.00 89.62 114 ASN A CA 1
ATOM 924 C C . ASN A 1 114 ? 19.714 -4.669 -18.204 1.00 89.62 114 ASN A C 1
ATOM 926 O O . ASN A 1 114 ? 20.802 -4.461 -18.746 1.00 89.62 114 ASN A O 1
ATOM 930 N N . ILE A 1 115 ? 18.558 -4.388 -18.813 1.00 89.56 115 ILE A N 1
ATOM 931 C CA . ILE A 1 115 ? 18.487 -3.821 -20.165 1.00 89.56 115 ILE A CA 1
ATOM 932 C C . ILE A 1 115 ? 19.138 -2.437 -20.207 1.00 89.56 115 ILE A C 1
ATOM 934 O O . ILE A 1 115 ? 19.948 -2.164 -21.095 1.00 89.56 115 ILE A O 1
ATOM 938 N N . PHE A 1 116 ? 18.824 -1.575 -19.242 1.00 89.19 116 PHE A N 1
ATOM 939 C CA . PHE A 1 116 ? 19.365 -0.222 -19.177 1.00 89.19 116 PHE A CA 1
ATOM 940 C C . PHE A 1 116 ? 20.898 -0.216 -19.067 1.00 89.19 116 PHE A C 1
ATOM 942 O O . PHE A 1 116 ? 21.567 0.471 -19.845 1.00 89.19 116 PHE A O 1
ATOM 949 N N . LEU A 1 117 ? 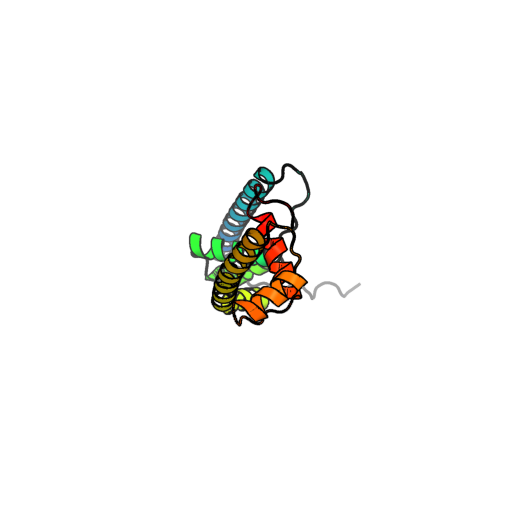21.455 -1.057 -18.190 1.00 87.94 117 LEU A N 1
ATOM 950 C CA . LEU A 1 117 ? 22.901 -1.233 -18.028 1.00 87.94 117 LEU A CA 1
ATOM 951 C C . LEU A 1 117 ? 23.553 -1.793 -19.301 1.00 87.94 117 LEU A C 1
ATOM 953 O O . LEU A 1 117 ? 24.568 -1.266 -19.759 1.00 87.94 117 LEU A O 1
ATOM 957 N N . SER A 1 118 ? 22.940 -2.797 -19.942 1.00 87.50 118 SER A N 1
ATOM 958 C CA . SER A 1 118 ? 23.465 -3.392 -21.185 1.00 87.50 118 SER A CA 1
ATOM 959 C C . SER A 1 118 ? 23.586 -2.382 -22.336 1.00 87.50 118 SER A C 1
ATOM 961 O O . SER A 1 118 ? 24.468 -2.492 -23.189 1.00 87.50 118 SER A O 1
ATOM 963 N N . LYS A 1 119 ? 22.724 -1.358 -22.350 1.00 85.69 119 LYS A N 1
ATOM 964 C CA . LYS A 1 119 ? 22.700 -0.300 -23.368 1.00 85.69 119 LYS A CA 1
ATOM 965 C C . LYS A 1 119 ? 23.428 0.975 -22.925 1.00 85.69 119 LYS A C 1
ATOM 967 O O . LYS A 1 119 ? 23.219 2.031 -23.525 1.00 85.69 119 LYS A O 1
ATOM 972 N N . LYS A 1 120 ? 24.309 0.879 -21.920 1.00 84.19 120 LYS A N 1
ATOM 973 C CA . LYS A 1 120 ? 25.125 1.992 -21.402 1.00 84.19 120 LYS A CA 1
ATOM 974 C C . LYS A 1 120 ? 24.287 3.188 -20.940 1.00 84.19 120 LYS A C 1
ATOM 976 O O . LYS A 1 120 ? 24.687 4.323 -21.177 1.00 84.19 120 LYS A O 1
ATOM 981 N N . GLU A 1 121 ? 23.115 2.930 -20.356 1.00 81.56 121 GLU A N 1
ATOM 982 C CA . GLU A 1 121 ? 22.293 3.941 -19.669 1.00 81.56 121 GLU A CA 1
ATOM 983 C C . GLU A 1 121 ? 21.750 5.069 -20.566 1.00 81.56 121 GLU A C 1
ATOM 985 O O . GLU A 1 121 ? 21.328 6.119 -20.097 1.00 81.56 121 GLU A O 1
ATOM 990 N N . LYS A 1 122 ? 21.736 4.866 -21.887 1.00 80.56 122 LYS A N 1
ATOM 991 C CA . LYS A 1 122 ? 21.271 5.867 -22.867 1.00 80.56 122 LYS A CA 1
ATOM 992 C C . LYS A 1 122 ? 19.882 5.570 -23.422 1.00 80.56 122 LYS A C 1
ATOM 994 O O . LYS A 1 122 ? 19.506 6.128 -24.452 1.00 80.56 122 LYS A O 1
ATOM 999 N N . VAL A 1 123 ? 19.152 4.639 -22.802 1.00 85.44 123 VAL A N 1
ATOM 1000 C CA . VAL A 1 123 ? 17.895 4.120 -23.349 1.00 85.44 123 VAL A CA 1
ATOM 1001 C C . VAL A 1 123 ? 16.676 4.544 -22.548 1.00 85.44 123 VAL A C 1
ATOM 1003 O O . VAL A 1 123 ? 16.592 4.331 -21.344 1.00 85.44 123 VAL A O 1
ATOM 1006 N N . GLY A 1 124 ? 15.693 5.100 -23.255 1.00 87.19 124 GLY A N 1
ATOM 1007 C CA . GLY A 1 124 ? 14.398 5.463 -22.688 1.00 87.19 124 GLY A CA 1
ATOM 1008 C C . GLY A 1 124 ? 13.380 4.320 -22.730 1.00 87.19 124 GLY A C 1
ATOM 1009 O O . GLY A 1 124 ? 13.593 3.270 -23.340 1.00 87.19 124 GLY A O 1
ATOM 1010 N N . ALA A 1 125 ? 12.201 4.557 -22.149 1.00 90.06 125 ALA A N 1
ATOM 1011 C CA . ALA A 1 125 ? 11.138 3.553 -22.018 1.00 90.06 125 ALA A CA 1
ATOM 1012 C C . ALA A 1 125 ? 10.718 2.879 -23.344 1.00 90.06 125 ALA A C 1
ATOM 1014 O O . ALA A 1 125 ? 10.415 1.688 -23.358 1.00 90.06 125 ALA A O 1
ATOM 1015 N N . ASN A 1 126 ? 10.711 3.611 -24.466 1.00 90.12 126 ASN A N 1
ATOM 1016 C CA . ASN A 1 126 ? 10.364 3.044 -25.778 1.00 90.12 126 ASN A CA 1
ATOM 1017 C C . ASN A 1 126 ? 11.452 2.102 -26.310 1.00 90.12 126 ASN A C 1
ATOM 1019 O O . ASN A 1 126 ? 11.136 1.080 -26.908 1.00 90.12 126 ASN A O 1
ATOM 1023 N N . GLN A 1 127 ? 12.726 2.425 -26.079 1.00 91.25 127 GLN A N 1
ATOM 1024 C CA . GLN A 1 127 ? 13.840 1.564 -26.473 1.00 91.25 127 GLN A CA 1
ATOM 1025 C C . GLN A 1 127 ? 13.887 0.309 -25.606 1.00 91.25 127 GLN A C 1
ATOM 1027 O O . GLN A 1 127 ? 14.062 -0.782 -26.136 1.00 91.25 127 GLN A O 1
ATOM 1032 N N . ILE A 1 128 ? 13.636 0.448 -24.302 1.00 91.31 128 ILE A N 1
ATOM 1033 C CA . ILE A 1 128 ? 13.510 -0.694 -23.391 1.00 91.31 128 ILE A CA 1
ATOM 1034 C C . ILE A 1 128 ? 12.361 -1.604 -23.831 1.00 91.31 128 ILE A C 1
ATOM 1036 O O . ILE A 1 128 ? 12.557 -2.810 -23.900 1.00 91.31 128 ILE A O 1
ATOM 1040 N N . LYS A 1 129 ? 11.202 -1.050 -24.220 1.00 93.50 129 LYS A N 1
ATOM 1041 C CA . LYS A 1 129 ? 10.091 -1.838 -24.779 1.00 93.50 129 LYS A CA 1
ATOM 1042 C C . LYS A 1 129 ? 10.523 -2.658 -25.997 1.00 93.50 129 LYS A C 1
ATOM 1044 O O . LYS A 1 129 ? 10.270 -3.855 -26.026 1.00 93.50 129 LYS A O 1
ATOM 1049 N N . MET A 1 130 ? 11.190 -2.028 -26.967 1.00 91.62 130 MET A N 1
ATOM 1050 C CA . MET A 1 130 ? 11.668 -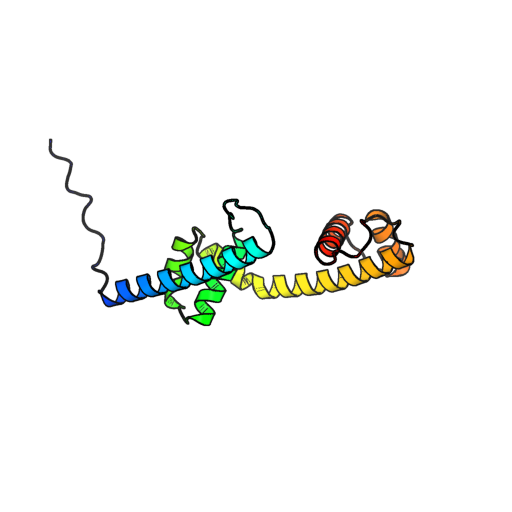2.725 -28.169 1.00 91.62 130 MET A CA 1
ATOM 1051 C C . MET A 1 130 ? 12.646 -3.853 -27.821 1.00 91.62 130 MET A C 1
ATOM 1053 O O . MET A 1 130 ? 12.545 -4.941 -28.371 1.00 91.62 130 MET A O 1
ATOM 1057 N N . VAL A 1 131 ? 13.569 -3.613 -26.887 1.00 90.88 131 VAL A N 1
ATOM 1058 C CA . VAL A 1 131 ? 14.527 -4.633 -26.435 1.00 90.88 131 VAL A CA 1
ATOM 1059 C C . VAL A 1 131 ? 13.824 -5.771 -25.691 1.00 90.88 131 VAL A C 1
ATOM 1061 O O . VAL A 1 131 ? 14.125 -6.929 -25.944 1.00 90.88 131 VAL A O 1
ATOM 1064 N N . MET A 1 132 ? 12.861 -5.476 -24.813 1.00 90.50 132 MET A N 1
ATOM 1065 C CA . MET A 1 132 ? 12.084 -6.511 -24.117 1.00 90.50 132 MET A CA 1
ATOM 1066 C C . MET A 1 132 ? 11.309 -7.400 -25.096 1.00 90.50 132 MET A C 1
ATOM 1068 O O . MET A 1 132 ? 11.291 -8.618 -24.931 1.00 90.50 132 MET A O 1
ATOM 1072 N N . GLU A 1 133 ? 10.699 -6.799 -26.120 1.00 91.81 133 GLU A N 1
ATOM 1073 C CA . GLU A 1 133 ? 9.929 -7.521 -27.137 1.00 91.81 133 GLU A CA 1
ATOM 1074 C C . GLU A 1 133 ? 10.833 -8.391 -28.023 1.00 91.81 133 GLU A C 1
ATOM 1076 O O . GLU A 1 133 ? 10.489 -9.542 -28.282 1.00 91.81 133 GLU A O 1
ATOM 1081 N N . ASN A 1 134 ? 12.001 -7.882 -28.427 1.00 89.75 134 ASN A N 1
ATOM 1082 C CA . ASN A 1 134 ? 12.906 -8.578 -29.347 1.00 89.75 134 ASN A CA 1
ATOM 1083 C C . ASN A 1 134 ? 13.812 -9.612 -28.659 1.00 89.75 134 ASN A C 1
ATOM 1085 O O . ASN A 1 134 ? 13.935 -10.734 -29.143 1.00 89.75 134 ASN A O 1
ATOM 1089 N N . ASP A 1 135 ? 14.441 -9.245 -27.541 1.00 88.12 135 ASP A N 1
ATOM 1090 C CA . ASP A 1 135 ? 15.518 -10.037 -26.929 1.00 88.12 135 ASP A CA 1
ATOM 1091 C C . ASP A 1 135 ? 14.985 -10.959 -25.817 1.00 88.12 135 ASP A C 1
ATOM 1093 O O . ASP A 1 135 ? 15.571 -12.002 -25.536 1.00 88.12 135 ASP A O 1
ATOM 1097 N N . TYR A 1 136 ? 13.858 -10.595 -25.191 1.00 84.75 136 TYR A N 1
ATOM 1098 C CA . TYR A 1 136 ? 13.299 -11.302 -24.029 1.00 84.75 136 TYR A CA 1
ATOM 1099 C C . TYR A 1 136 ? 11.898 -11.882 -24.269 1.00 84.75 136 TYR A C 1
ATOM 1101 O O . TYR A 1 136 ? 11.347 -12.512 -23.367 1.00 84.75 136 TYR A O 1
ATOM 1109 N N . SER A 1 137 ? 11.301 -11.674 -25.453 1.00 87.50 137 SER A N 1
ATOM 1110 C CA . SER A 1 137 ? 9.910 -12.064 -25.767 1.00 87.50 137 SER A CA 1
ATOM 1111 C C . SER A 1 137 ? 8.882 -11.591 -24.721 1.00 87.50 137 SER A C 1
ATOM 1113 O O . SER A 1 137 ? 7.819 -12.190 -24.549 1.00 87.50 137 SER A O 1
ATOM 1115 N N . ALA A 1 138 ? 9.195 -10.509 -24.003 1.00 86.50 138 ALA A N 1
ATOM 1116 C CA . ALA A 1 138 ? 8.395 -9.981 -22.909 1.00 86.50 138 ALA A CA 1
ATOM 1117 C C . ALA A 1 138 ? 7.647 -8.728 -23.377 1.00 86.50 138 ALA A C 1
ATOM 1119 O O . ALA A 1 138 ? 8.247 -7.692 -23.660 1.00 86.50 138 ALA A O 1
ATOM 1120 N N . VAL A 1 139 ? 6.317 -8.801 -23.434 1.00 88.62 139 VAL A N 1
ATOM 1121 C CA . VAL A 1 139 ? 5.487 -7.678 -23.888 1.00 88.62 139 VAL A CA 1
ATOM 1122 C C . VAL A 1 139 ? 5.055 -6.833 -22.693 1.00 88.62 139 VAL A C 1
ATOM 1124 O O . VAL A 1 139 ? 4.247 -7.256 -21.866 1.00 88.62 139 VAL A O 1
ATOM 1127 N N . MET A 1 140 ? 5.563 -5.601 -22.617 1.00 89.62 140 MET A N 1
ATOM 1128 C CA . MET A 1 140 ? 5.188 -4.639 -21.580 1.00 89.62 140 MET A CA 1
ATOM 1129 C C . MET A 1 140 ? 4.795 -3.283 -22.173 1.00 89.62 140 MET A C 1
ATOM 1131 O O . MET A 1 140 ? 5.443 -2.735 -23.062 1.00 89.62 140 MET A O 1
ATOM 1135 N N . ASN A 1 141 ? 3.725 -2.690 -21.639 1.00 93.00 141 ASN A N 1
ATOM 1136 C CA . ASN A 1 141 ? 3.301 -1.349 -22.032 1.00 93.00 141 ASN A CA 1
ATOM 1137 C C . ASN A 1 141 ? 4.344 -0.296 -21.605 1.00 93.00 141 ASN A C 1
ATOM 1139 O O . ASN A 1 141 ? 4.745 -0.259 -20.439 1.00 93.00 141 ASN A O 1
ATOM 1143 N N . HIS A 1 142 ? 4.699 0.637 -22.499 1.00 88.25 142 HIS A N 1
ATOM 1144 C CA . HIS A 1 142 ? 5.640 1.726 -22.203 1.00 88.25 142 HIS A CA 1
ATOM 1145 C C . HIS A 1 142 ? 5.239 2.565 -20.972 1.00 88.25 142 HIS A C 1
ATOM 1147 O O . HIS A 1 142 ? 6.100 3.142 -20.310 1.00 88.25 142 HIS A O 1
ATOM 1153 N N . LYS A 1 143 ? 3.938 2.643 -20.630 1.00 92.31 143 LYS A N 1
ATOM 1154 C CA . LYS A 1 143 ? 3.447 3.357 -19.438 1.00 92.31 143 LYS A CA 1
ATOM 1155 C C . LYS A 1 143 ? 3.886 2.644 -18.161 1.00 92.31 143 LYS A C 1
ATOM 1157 O O . LYS A 1 143 ? 4.307 3.304 -17.213 1.00 92.31 143 LYS A O 1
ATOM 1162 N N . LYS A 1 144 ? 3.824 1.308 -18.160 1.00 92.94 144 LYS A N 1
ATOM 1163 C CA . LYS A 1 144 ? 4.298 0.475 -17.052 1.00 92.94 144 LYS A CA 1
ATOM 1164 C C . LYS A 1 144 ? 5.814 0.598 -16.918 1.00 92.94 144 LYS A C 1
ATOM 1166 O O . LYS A 1 144 ? 6.272 0.895 -15.822 1.00 92.94 144 LYS A O 1
ATOM 1171 N N . ILE A 1 145 ? 6.556 0.505 -18.024 1.00 92.19 145 ILE A N 1
ATOM 1172 C CA . ILE A 1 145 ? 8.018 0.683 -18.040 1.00 92.19 145 ILE A CA 1
ATOM 1173 C C . ILE A 1 145 ? 8.404 2.036 -17.431 1.00 92.19 145 ILE A C 1
ATOM 1175 O O . ILE A 1 145 ? 9.176 2.078 -16.481 1.00 92.19 145 ILE A O 1
ATOM 1179 N N . ARG A 1 146 ? 7.791 3.142 -17.879 1.00 92.25 146 ARG A N 1
ATOM 1180 C CA . ARG A 1 146 ? 8.060 4.484 -17.331 1.00 92.25 146 ARG A CA 1
ATOM 1181 C C . ARG A 1 146 ? 7.794 4.571 -15.825 1.00 92.25 146 ARG A C 1
ATOM 1183 O O . ARG A 1 146 ? 8.598 5.138 -15.091 1.00 92.25 146 ARG A O 1
ATOM 1190 N N . ARG A 1 147 ? 6.677 4.003 -15.356 1.00 93.06 147 ARG A N 1
ATOM 1191 C CA . ARG A 1 147 ? 6.341 3.943 -13.924 1.00 93.06 147 ARG A CA 1
ATOM 1192 C C . ARG A 1 147 ? 7.404 3.168 -13.136 1.00 93.06 147 ARG A C 1
ATOM 1194 O O . ARG A 1 147 ? 7.803 3.618 -12.067 1.00 93.06 147 ARG A O 1
ATOM 1201 N N . LEU A 1 148 ? 7.842 2.020 -13.652 1.00 92.31 148 LEU A N 1
ATOM 1202 C CA . LEU A 1 148 ? 8.838 1.164 -13.007 1.00 92.31 148 LEU A CA 1
ATOM 1203 C C . LEU A 1 148 ? 10.231 1.806 -12.991 1.00 92.31 148 LEU A C 1
ATOM 1205 O O . LEU A 1 148 ? 10.882 1.781 -11.953 1.00 92.31 148 LEU A O 1
ATOM 1209 N N . MET A 1 149 ? 10.642 2.468 -14.078 1.00 88.19 149 MET A N 1
ATOM 1210 C CA . MET A 1 149 ? 11.877 3.262 -14.123 1.00 88.19 149 MET A CA 1
ATOM 1211 C C . MET A 1 149 ? 11.867 4.357 -13.047 1.00 88.19 149 MET A C 1
ATOM 1213 O O . MET A 1 149 ? 12.792 4.439 -12.247 1.00 88.19 149 MET A O 1
ATOM 1217 N N . ALA A 1 150 ? 10.777 5.130 -12.944 1.00 88.00 150 A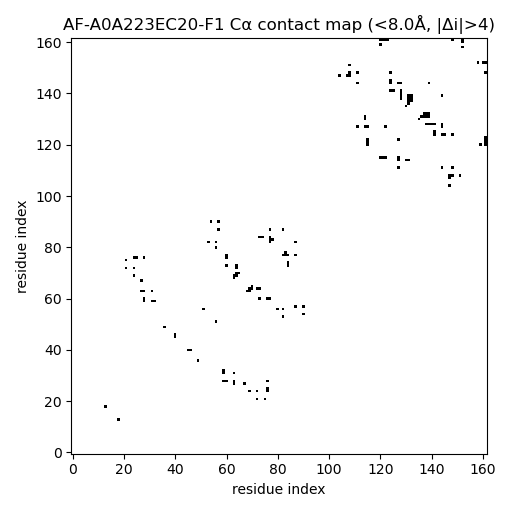LA A N 1
ATOM 1218 C CA . ALA A 1 150 ? 10.645 6.176 -11.927 1.00 88.00 150 ALA A CA 1
ATOM 1219 C C . ALA A 1 150 ? 10.641 5.628 -10.486 1.00 88.00 150 ALA A C 1
ATOM 1221 O O . ALA A 1 150 ? 11.136 6.289 -9.573 1.00 88.00 150 ALA A O 1
ATOM 1222 N N . LYS A 1 151 ? 10.081 4.429 -10.267 1.00 87.06 151 LYS A N 1
ATOM 1223 C CA . LYS A 1 151 ? 10.150 3.731 -8.973 1.00 87.06 151 LYS A CA 1
ATOM 1224 C C . LYS A 1 151 ? 11.594 3.327 -8.651 1.00 87.06 151 LYS A C 1
ATOM 1226 O O . LYS A 1 151 ? 12.068 3.629 -7.561 1.00 87.06 151 LYS A O 1
ATOM 1231 N N . ALA A 1 152 ? 12.309 2.745 -9.614 1.00 83.38 152 ALA A N 1
ATOM 1232 C CA . ALA A 1 152 ? 13.696 2.312 -9.449 1.00 83.38 152 ALA A CA 1
ATOM 1233 C C . ALA A 1 152 ? 14.657 3.462 -9.094 1.00 83.38 152 ALA A C 1
ATOM 1235 O O . ALA A 1 152 ? 15.586 3.257 -8.315 1.00 83.38 152 ALA A O 1
ATOM 1236 N N . THR A 1 153 ? 14.423 4.673 -9.613 1.00 74.56 153 THR A N 1
ATOM 1237 C CA . THR A 1 153 ? 15.224 5.868 -9.282 1.00 74.56 153 THR A CA 1
ATOM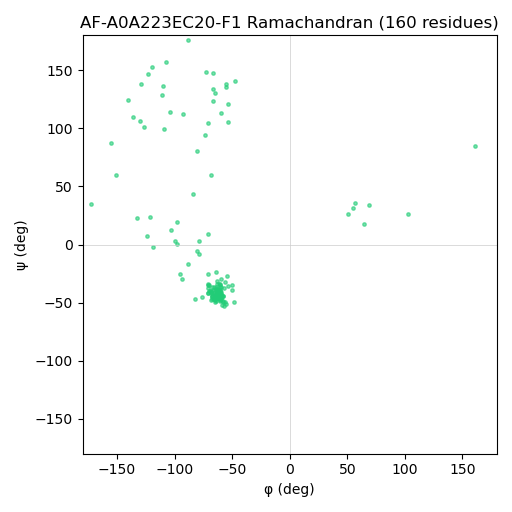 1238 C C . THR A 1 153 ? 15.045 6.319 -7.834 1.00 74.56 153 THR A C 1
ATOM 1240 O O . THR A 1 153 ? 15.999 6.755 -7.201 1.00 74.56 153 THR A O 1
ATOM 1243 N N . LYS A 1 154 ? 13.831 6.213 -7.279 1.00 66.69 154 LYS A N 1
ATOM 1244 C CA . LYS A 1 154 ? 13.547 6.654 -5.901 1.00 66.69 154 LYS A CA 1
ATOM 1245 C C . LYS A 1 154 ? 14.185 5.756 -4.839 1.00 66.69 154 LYS A C 1
ATOM 1247 O O . LYS A 1 154 ? 14.418 6.209 -3.723 1.00 66.69 154 LYS A O 1
ATOM 1252 N N . GLU A 1 155 ? 14.442 4.493 -5.169 1.00 59.00 155 GLU A N 1
ATOM 1253 C CA . GLU A 1 155 ? 14.948 3.489 -4.227 1.00 59.00 155 GLU A CA 1
ATOM 1254 C C . GLU A 1 155 ? 16.488 3.462 -4.136 1.00 59.00 155 GLU A C 1
ATOM 1256 O O . GLU A 1 155 ? 17.028 2.974 -3.144 1.00 59.00 155 GLU A O 1
ATOM 1261 N N . HIS A 1 156 ? 17.211 4.049 -5.101 1.00 49.59 156 HIS A N 1
ATOM 1262 C CA . HIS A 1 156 ? 18.678 4.072 -5.119 1.00 49.59 156 HIS A CA 1
ATOM 1263 C C . HIS A 1 156 ? 19.220 5.462 -5.494 1.00 49.59 156 HIS A C 1
ATOM 1265 O O . HIS A 1 156 ? 19.163 5.869 -6.648 1.00 49.59 156 HIS A O 1
ATOM 1271 N N . HIS A 1 157 ? 19.828 6.164 -4.530 1.00 49.31 157 HIS A N 1
ATOM 1272 C CA . HIS A 1 157 ? 20.476 7.477 -4.716 1.00 49.31 157 HIS A CA 1
ATOM 1273 C C . HIS A 1 157 ? 21.792 7.409 -5.529 1.00 49.31 157 HIS A C 1
ATOM 1275 O O . HIS A 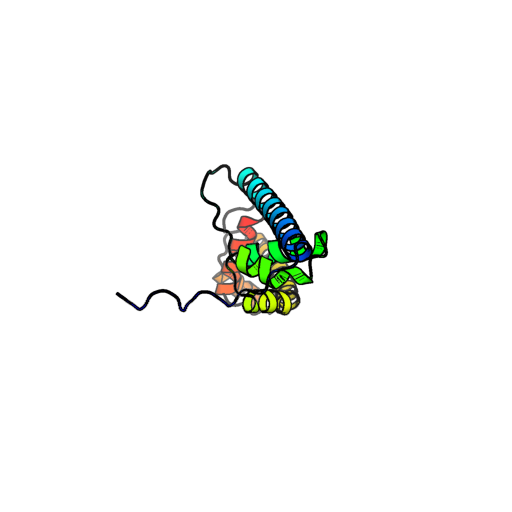1 157 ? 22.543 8.378 -5.571 1.00 49.31 157 HIS A O 1
ATOM 1281 N N . THR A 1 158 ? 22.112 6.260 -6.130 1.00 40.25 158 THR A N 1
ATOM 1282 C CA . THR A 1 158 ? 23.428 5.954 -6.714 1.00 40.25 158 THR A CA 1
ATOM 1283 C C . THR A 1 158 ? 23.385 5.549 -8.188 1.00 40.25 158 THR A C 1
ATOM 1285 O O . THR A 1 158 ? 24.416 5.147 -8.717 1.00 40.25 158 THR A O 1
ATOM 1288 N N . CYS A 1 159 ? 22.236 5.632 -8.866 1.00 40.81 159 CYS A N 1
ATOM 1289 C CA . CYS A 1 159 ? 22.129 5.252 -10.278 1.00 40.81 159 CYS A CA 1
ATOM 1290 C C . CYS A 1 159 ? 21.913 6.492 -11.166 1.00 40.81 159 CYS A C 1
ATOM 1292 O O . CYS A 1 159 ? 21.109 7.349 -10.780 1.00 40.81 159 CYS A O 1
ATOM 1294 N N . PRO A 1 160 ? 22.600 6.619 -12.319 1.00 48.06 160 PRO A N 1
ATOM 1295 C CA . PRO A 1 160 ? 22.446 7.752 -13.224 1.00 48.06 160 PRO A CA 1
ATOM 1296 C C . PRO A 1 160 ? 20.985 7.923 -13.627 1.00 48.06 160 PRO A C 1
ATOM 1298 O O . PRO A 1 160 ? 20.256 6.956 -13.846 1.00 48.06 160 PRO A O 1
ATOM 1301 N N . THR A 1 161 ? 20.545 9.176 -13.655 1.00 52.78 161 THR A N 1
ATOM 1302 C CA . THR A 1 161 ? 19.180 9.568 -14.005 1.00 52.78 161 THR A CA 1
ATOM 1303 C C . THR A 1 161 ? 18.786 8.975 -15.359 1.00 52.78 161 THR A C 1
ATOM 1305 O O . THR A 1 161 ? 19.457 9.252 -16.352 1.00 52.78 161 THR A O 1
ATOM 1308 N N . PHE A 1 162 ? 17.721 8.167 -15.373 1.00 53.53 162 PHE A N 1
ATOM 1309 C CA . PHE A 1 162 ? 17.060 7.676 -16.586 1.00 53.53 162 PHE A CA 1
ATOM 1310 C C . PHE A 1 162 ? 16.565 8.806 -17.496 1.00 53.53 162 PHE A C 1
ATOM 1312 O O . PHE A 1 162 ? 16.174 9.867 -16.954 1.00 53.53 162 PHE A O 1
#

Radius of gyration: 24.04 Å; Cα contacts (8 Å, |Δi|>4): 89; chains: 1; bounding box: 68×42×61 Å

Foldseek 3Di:
DPDPDDPPDDDDPDPPVNVVLLVVLVVLLVVLVVVVVVVVCVVPVDPDDPDDDPLRLLVSLVVSCVVVVSPVCLVVSCVVSVHDSVVSVVSVVCPVVVVVVVVVLVVVLVLLVVVCVVVVNPDALVRSQVCCCPVVVDHDDSVSSVVSLVVVCVVDVPDPRD

InterPro domains:
  IPR025948 HTH-like domain [PF13276] (104-152)

Mean predicted aligned error: 11.45 Å

Organism: NCBI:txid1349754

Sequence (162 aa):
MEKEVQDALSSKPQSVEDQLRKAEARIKFLEAENDFLKKQVRKAGVENEIILIATEKFYLIERTIRINQLKKAVSYLCKLAGVSRSSYYDWLKAASTRELCQKQDDLDIELIKNIFLSKKEKVGANQIKMVMENDYSAVMNHKKIRRLMAKATKEHHTCPTF

Secondary structure (DSSP, 8-state):
----SSS--------HHHHHHHHHHHHHHHHHHHHHHHHHHTTS---------HHHHHHHHHHHHHHHT-GGGHHHHHHHHT--HHHHHHHHHTHHHHHHHHHHHHHHHHHHHHHHHHTTT---HHHHHHHHHHHS-----HHHHHHHHHHHHHH-TTS---

pLDDT: mean 79.8, std 16.72, range [35.94, 95.06]